Protein AF-A0A631TUR8-F1 (afdb_monomer)

Mean predicted aligned error: 8.25 Å

Radius of gyration: 24.06 Å; Cα contacts (8 Å, |Δi|>4): 291; chains: 1; bounding box: 61×32×76 Å

Foldseek 3Di:
DDDDDDPDDDDPPDDDPDDDDDPDDDDDPDDQDWDKDKDKAAPDKDKDAFHQFKKKKKKWDKWKWDDDDPGIDIPDWWKDKVNHTDDFPDKDFPDKDFPAKDKDWDDDPPPDIDIDMDTMMMTTMIGIDMDGGGDIIMMHIPHIIIIIMGHD

Structure (mmCIF, N/CA/C/O backbone):
data_AF-A0A631TUR8-F1
#
_entry.id   AF-A0A631TUR8-F1
#
loop_
_atom_site.group_PDB
_atom_site.id
_atom_site.type_symbol
_atom_site.label_atom_id
_atom_site.label_alt_id
_atom_site.label_comp_id
_atom_site.label_asym_id
_atom_site.label_entity_id
_atom_site.label_seq_id
_atom_site.pdbx_PDB_ins_code
_atom_site.Cartn_x
_atom_site.Cartn_y
_atom_site.Cartn_z
_atom_site.occupancy
_atom_site.B_iso_or_equiv
_atom_site.auth_seq_id
_atom_site.auth_comp_id
_atom_site.auth_asym_id
_atom_site.auth_atom_id
_atom_site.pdbx_PDB_model_num
ATOM 1 N N . GLY A 1 1 ? -35.430 7.701 26.399 1.00 64.50 1 GLY A N 1
ATOM 2 C CA . GLY A 1 1 ? -34.047 8.118 26.107 1.00 64.50 1 GLY A CA 1
ATOM 3 C C . GLY A 1 1 ? -33.670 9.211 27.075 1.00 64.50 1 GLY A C 1
ATOM 4 O O . GLY A 1 1 ? -34.492 10.089 27.299 1.00 64.50 1 GLY A O 1
ATOM 5 N N . GLY A 1 2 ? -32.499 9.114 27.698 1.00 80.25 2 GLY A N 1
ATOM 6 C CA . GLY A 1 2 ? -31.933 10.193 28.506 1.00 80.25 2 GLY A CA 1
ATOM 7 C C . GLY A 1 2 ? -30.977 11.019 27.654 1.00 80.25 2 GLY A C 1
ATOM 8 O O . GLY A 1 2 ? -30.323 10.463 26.774 1.00 80.25 2 GLY A O 1
ATOM 9 N N . ASN A 1 3 ? -30.912 12.324 27.901 1.00 89.19 3 ASN A N 1
ATOM 10 C CA . ASN A 1 3 ? -29.894 13.184 27.315 1.00 89.19 3 ASN A CA 1
ATOM 11 C C . ASN A 1 3 ? -28.875 13.554 28.398 1.00 89.19 3 ASN A C 1
ATOM 13 O O . ASN A 1 3 ? -29.266 13.937 29.501 1.00 89.19 3 ASN A O 1
ATOM 17 N N . ILE A 1 4 ? -27.587 13.440 28.083 1.00 88.69 4 ILE A N 1
ATOM 18 C CA . ILE A 1 4 ? -26.492 13.868 28.955 1.00 88.69 4 ILE A CA 1
ATOM 19 C C . ILE A 1 4 ? -25.779 15.010 28.238 1.00 88.69 4 ILE A C 1
ATOM 21 O O . ILE A 1 4 ? -25.137 14.796 27.215 1.00 88.69 4 ILE A O 1
ATOM 25 N N . ASN A 1 5 ? -25.874 16.217 28.792 1.00 90.38 5 ASN A N 1
ATOM 26 C CA . ASN A 1 5 ? -25.153 17.379 28.282 1.00 90.38 5 ASN A CA 1
ATOM 27 C C . ASN A 1 5 ? -23.829 17.530 29.039 1.00 90.38 5 ASN A C 1
ATOM 29 O O . ASN A 1 5 ? -23.818 17.957 30.193 1.00 90.38 5 ASN A O 1
ATOM 33 N N . ALA A 1 6 ? -22.716 17.192 28.387 1.00 88.94 6 ALA A N 1
ATOM 34 C CA . ALA A 1 6 ? -21.369 17.463 28.880 1.00 88.94 6 ALA A CA 1
ATOM 35 C C . ALA A 1 6 ? -20.779 18.645 28.100 1.00 88.94 6 ALA A C 1
ATOM 37 O O . ALA A 1 6 ? -20.416 18.507 26.937 1.00 88.94 6 ALA A O 1
ATOM 38 N N . ASN A 1 7 ? -20.695 19.816 28.733 1.00 91.62 7 ASN A N 1
ATOM 39 C CA . ASN A 1 7 ? -20.219 21.036 28.067 1.00 91.62 7 ASN A CA 1
ATOM 40 C C . ASN A 1 7 ? -18.680 21.143 28.024 1.00 91.62 7 ASN A C 1
ATOM 42 O O . ASN A 1 7 ? -18.144 21.961 27.282 1.00 91.62 7 ASN A O 1
ATOM 46 N N . SER A 1 8 ? -17.970 20.343 28.826 1.00 93.31 8 SER A N 1
ATOM 47 C CA . SER A 1 8 ? -16.507 20.213 28.832 1.00 93.31 8 SER A CA 1
ATOM 48 C C . SER A 1 8 ? -16.069 18.995 29.663 1.00 93.31 8 SER A C 1
ATOM 50 O O . SER A 1 8 ? -16.842 18.489 30.479 1.00 93.31 8 SER A O 1
ATOM 52 N N . GLY A 1 9 ? -14.830 18.523 29.468 1.00 92.06 9 GLY A N 1
ATOM 53 C CA . GLY A 1 9 ? -14.201 17.478 30.289 1.00 92.06 9 GLY A CA 1
ATOM 54 C C . GLY A 1 9 ? -13.600 16.319 29.490 1.00 92.06 9 GLY A C 1
ATOM 55 O O . GLY A 1 9 ? -13.528 16.360 28.264 1.00 92.06 9 GLY A O 1
ATOM 56 N N . THR A 1 10 ? -13.179 15.277 30.211 1.00 92.81 10 THR A N 1
ATOM 57 C CA . THR A 1 10 ? -12.642 14.029 29.650 1.00 92.81 10 THR A CA 1
ATOM 58 C C . THR A 1 10 ? -13.505 12.865 30.112 1.00 92.81 10 THR A C 1
ATOM 60 O O . THR A 1 10 ? -13.766 12.723 31.307 1.00 92.81 10 THR A O 1
ATOM 63 N N . LEU A 1 11 ? -13.912 12.007 29.179 1.00 90.56 11 LEU A N 1
ATOM 64 C CA . LEU A 1 11 ? -14.543 10.731 29.494 1.00 90.56 11 LEU A CA 1
ATOM 65 C C . LEU A 1 11 ? -13.502 9.618 29.359 1.00 90.56 11 LEU A C 1
ATOM 67 O O . LEU A 1 11 ? -12.824 9.522 28.340 1.00 90.56 11 LEU A O 1
ATOM 71 N N . ASN A 1 12 ? -13.385 8.774 30.382 1.00 94.19 12 ASN A N 1
ATOM 72 C CA . ASN A 1 12 ? -12.476 7.629 30.397 1.00 94.19 12 ASN A CA 1
ATOM 73 C C . ASN A 1 12 ? -13.277 6.331 30.513 1.00 94.19 12 ASN A C 1
ATOM 75 O O . ASN A 1 12 ? -14.311 6.308 31.178 1.00 94.19 12 ASN A O 1
ATOM 79 N N . ASN A 1 13 ? -12.774 5.252 29.903 1.00 94.06 13 ASN A N 1
ATOM 80 C CA . ASN A 1 13 ? -13.386 3.918 29.949 1.00 94.06 13 ASN A CA 1
ATOM 81 C C . ASN A 1 13 ? -14.859 3.896 29.481 1.00 94.06 13 ASN A C 1
ATOM 83 O O . ASN A 1 13 ? -15.731 3.311 30.123 1.00 94.06 13 ASN A O 1
ATOM 87 N N . VAL A 1 14 ? -15.145 4.580 28.371 1.00 92.19 14 VAL A N 1
ATOM 88 C CA . VAL A 1 14 ? -16.495 4.640 27.797 1.00 92.19 14 VAL A 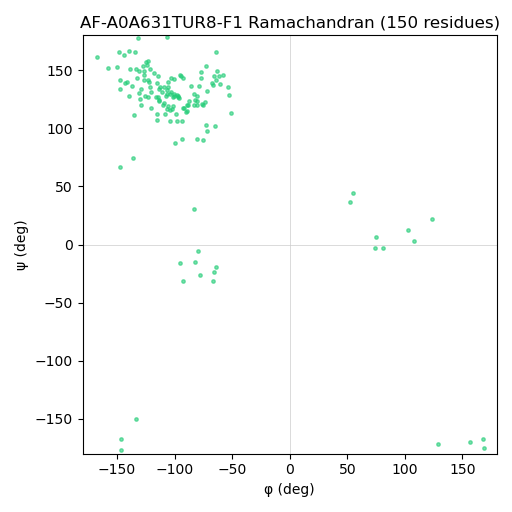CA 1
ATOM 89 C C . VAL A 1 14 ? -16.751 3.401 26.949 1.00 92.19 14 VAL A C 1
ATOM 91 O O . VAL A 1 14 ? -16.029 3.144 25.989 1.00 92.19 14 VAL A O 1
ATOM 94 N N . HIS A 1 15 ? -17.819 2.673 27.268 1.00 92.06 15 HIS A N 1
ATOM 95 C CA . HIS A 1 15 ? -18.334 1.595 26.432 1.00 92.06 15 HIS A CA 1
ATOM 96 C C . HIS A 1 15 ? -19.616 2.056 25.738 1.00 92.06 15 HIS A C 1
ATOM 98 O O . HIS A 1 15 ? -20.604 2.388 26.393 1.00 92.06 15 HIS A O 1
ATOM 104 N N . ILE A 1 16 ? -19.599 2.073 24.407 1.00 92.38 16 ILE A N 1
ATOM 105 C CA . ILE A 1 16 ? -20.772 2.382 23.592 1.00 92.38 16 ILE A CA 1
ATOM 106 C C . ILE A 1 16 ? -21.380 1.056 23.133 1.00 92.38 16 ILE A C 1
ATOM 108 O O . ILE A 1 16 ? -20.778 0.332 22.349 1.00 92.38 16 ILE A O 1
ATOM 112 N N . LEU A 1 17 ? -22.573 0.739 23.636 1.00 91.19 17 LEU A N 1
ATOM 113 C CA . LEU A 1 17 ? -23.255 -0.541 23.386 1.00 91.19 17 LEU A CA 1
ATOM 114 C C . LEU A 1 17 ? -23.962 -0.620 22.022 1.00 91.19 17 LEU A C 1
ATOM 116 O O . LEU A 1 17 ? -24.509 -1.661 21.670 1.00 91.19 17 LEU A O 1
ATOM 120 N N . GLY A 1 18 ? -23.988 0.479 21.270 1.00 88.69 18 GLY A N 1
ATOM 121 C CA . GLY A 1 18 ? -24.647 0.572 19.973 1.00 88.69 18 GLY A CA 1
ATOM 122 C C . GLY A 1 18 ? -23.912 1.517 19.031 1.00 88.69 18 GLY A C 1
ATOM 123 O O . GLY A 1 18 ? -22.783 1.929 19.292 1.00 88.69 18 GLY A O 1
ATOM 124 N N . SER A 1 19 ? -24.561 1.869 17.925 1.00 88.44 19 SER A N 1
ATOM 125 C CA . SER A 1 19 ? -24.014 2.829 16.968 1.00 88.44 19 SER A CA 1
ATOM 126 C C . SER A 1 19 ? -23.786 4.196 17.623 1.00 88.44 19 SER A C 1
ATOM 128 O O . SER A 1 19 ? -24.630 4.685 18.372 1.00 88.44 19 SER A O 1
ATOM 130 N N . CYS A 1 20 ? -22.653 4.823 17.311 1.00 90.56 20 CYS A N 1
ATOM 131 C CA . CYS A 1 20 ? -22.321 6.187 17.711 1.00 90.56 20 CYS A CA 1
ATOM 132 C C . CYS A 1 20 ? -22.060 7.027 16.462 1.00 90.56 20 CYS A C 1
ATOM 134 O O . CYS A 1 20 ? -21.360 6.586 15.552 1.00 90.56 20 CYS A O 1
ATOM 136 N N . GLN A 1 21 ? -22.622 8.232 16.442 1.00 89.00 21 GLN A N 1
ATOM 137 C CA . GLN A 1 21 ? -22.331 9.269 15.462 1.00 89.00 21 GLN A CA 1
ATOM 138 C C . GLN A 1 21 ? -21.647 10.427 16.188 1.00 89.00 21 GLN A C 1
ATOM 140 O O . GLN A 1 21 ? -22.083 10.835 17.264 1.00 89.00 21 GLN A O 1
ATOM 145 N N . VAL A 1 22 ? -20.562 10.930 15.604 1.00 90.50 22 VAL A N 1
ATOM 146 C CA . VAL A 1 22 ? -19.826 12.092 16.104 1.00 90.50 22 VAL A CA 1
ATOM 147 C C . VAL A 1 22 ? -19.959 13.192 15.059 1.00 90.50 22 VAL A C 1
ATOM 149 O O . VAL A 1 22 ? -19.329 13.119 14.009 1.00 90.50 22 VAL A O 1
ATOM 152 N N . ASP A 1 23 ? -20.757 14.218 15.350 1.00 89.38 23 ASP A N 1
ATOM 153 C CA . ASP A 1 23 ? -20.990 15.366 14.454 1.00 89.38 23 ASP A CA 1
ATOM 154 C C . ASP A 1 23 ? -19.889 16.442 14.570 1.00 89.38 23 ASP A C 1
ATOM 156 O O . ASP A 1 23 ? -20.124 17.640 14.417 1.00 89.38 23 ASP A O 1
ATOM 160 N N . ALA A 1 24 ? -18.669 16.011 14.891 1.00 90.31 24 ALA A N 1
ATOM 161 C CA . ALA A 1 24 ? -17.498 16.847 15.134 1.00 90.31 24 ALA A CA 1
ATOM 162 C C . ALA A 1 24 ? -16.214 16.128 14.674 1.00 90.31 24 ALA A C 1
ATOM 164 O O . ALA A 1 24 ? -16.254 15.027 14.126 1.00 90.31 24 ALA A O 1
ATOM 165 N N . VAL A 1 25 ? -15.050 16.742 14.901 1.00 86.88 25 VAL A N 1
ATOM 166 C CA . VAL A 1 25 ? -13.754 16.130 14.574 1.00 86.88 25 VAL A CA 1
ATOM 167 C C . VAL A 1 25 ? -13.405 15.048 15.597 1.00 86.88 25 VAL A C 1
ATOM 169 O O . VAL A 1 25 ? -13.223 15.338 16.778 1.00 86.88 25 VAL A O 1
ATOM 172 N N . LEU A 1 26 ? -13.240 13.809 15.128 1.00 87.00 26 LEU A N 1
ATOM 173 C CA . LEU A 1 26 ? -12.634 12.725 15.897 1.00 87.00 26 LEU A CA 1
ATOM 174 C C . LEU A 1 26 ? -11.125 12.684 15.622 1.00 87.00 26 LEU A C 1
ATOM 176 O O . LEU A 1 26 ? -10.701 12.427 14.498 1.00 87.00 26 LEU A O 1
ATOM 180 N N . SER A 1 27 ? -10.315 12.897 16.658 1.00 82.69 27 SER A N 1
ATOM 181 C CA . SER A 1 27 ? -8.870 12.654 16.626 1.00 82.69 27 SER A CA 1
ATOM 182 C C . SER A 1 27 ? -8.530 11.547 17.615 1.00 82.69 27 SER A C 1
ATOM 184 O O . SER A 1 27 ? -8.916 11.620 18.781 1.00 82.69 27 SER A O 1
ATOM 186 N N . ALA A 1 28 ? -7.824 10.513 17.159 1.00 79.44 28 ALA A N 1
ATOM 187 C CA . ALA A 1 28 ? -7.381 9.424 18.019 1.00 79.44 28 ALA A CA 1
ATOM 188 C C . ALA A 1 28 ? -6.041 8.854 17.545 1.00 79.44 28 ALA A C 1
ATOM 190 O O . ALA A 1 28 ? -5.853 8.547 16.369 1.00 79.44 28 ALA A O 1
ATOM 191 N N . ASN A 1 29 ? -5.120 8.665 18.493 1.00 73.06 29 ASN A N 1
ATOM 192 C CA . ASN A 1 29 ? -3.796 8.094 18.225 1.00 73.06 29 ASN A CA 1
ATOM 193 C C . ASN A 1 29 ? -3.833 6.568 18.073 1.00 73.06 29 ASN A C 1
ATOM 195 O O . ASN A 1 29 ? -2.967 5.980 17.429 1.00 73.06 29 ASN A O 1
ATOM 199 N N . GLN A 1 30 ? -4.821 5.919 18.687 1.00 68.00 30 GLN A N 1
ATOM 200 C CA . GLN A 1 30 ? -4.992 4.474 18.671 1.00 68.00 30 GLN A CA 1
ATOM 201 C C . GLN A 1 30 ? -6.461 4.175 18.418 1.00 68.00 30 GLN A C 1
ATOM 203 O O . GLN A 1 30 ? -7.312 4.453 19.257 1.00 68.00 30 GLN A O 1
ATOM 208 N N . ILE A 1 31 ? -6.749 3.618 17.246 1.00 74.62 31 ILE A N 1
ATOM 209 C CA . ILE A 1 31 ? -8.066 3.076 16.941 1.00 74.62 31 ILE A CA 1
ATOM 210 C C . ILE A 1 31 ? -7.872 1.608 16.608 1.00 74.62 31 ILE A C 1
ATOM 212 O O . ILE A 1 31 ? -7.143 1.256 15.679 1.00 74.62 31 ILE A O 1
ATOM 216 N N . LEU A 1 32 ? -8.491 0.773 17.432 1.00 66.75 32 LEU A N 1
ATOM 217 C CA . LEU A 1 32 ? -8.491 -0.673 17.322 1.00 66.75 32 LEU A CA 1
ATOM 218 C C . LEU A 1 32 ? -9.822 -1.069 16.670 1.00 66.75 32 LEU A C 1
ATOM 220 O O . LEU A 1 32 ? -10.816 -1.265 17.361 1.00 66.75 32 LEU A O 1
ATOM 224 N N . GLY A 1 33 ? -9.867 -1.091 15.336 1.00 64.19 33 GLY A N 1
ATOM 225 C CA . GLY A 1 33 ? -11.094 -1.339 14.573 1.00 64.19 33 GLY A CA 1
ATOM 226 C C . GLY A 1 33 ? -10.953 -1.048 13.077 1.00 64.19 33 GLY A C 1
ATOM 227 O O . GLY A 1 33 ? -9.863 -0.724 12.602 1.00 64.19 33 GLY A O 1
ATOM 228 N N . ASP A 1 34 ? -12.063 -1.162 12.346 1.00 61.59 34 ASP A N 1
ATOM 229 C CA . ASP A 1 34 ? -12.134 -0.929 10.901 1.00 61.59 34 ASP A CA 1
ATOM 230 C C . ASP A 1 34 ? -12.097 0.563 10.568 1.00 61.59 34 ASP A C 1
ATOM 232 O O . ASP A 1 34 ? -13.124 1.233 10.478 1.00 61.59 34 ASP A O 1
ATOM 236 N N . ILE A 1 35 ? -10.890 1.095 10.384 1.00 73.50 35 ILE A N 1
ATOM 237 C CA . ILE A 1 35 ? -10.686 2.422 9.809 1.00 73.50 35 ILE A CA 1
ATOM 238 C C . ILE A 1 35 ? -9.685 2.313 8.677 1.00 73.50 35 ILE A C 1
ATOM 240 O O . ILE A 1 35 ? -8.533 1.919 8.865 1.00 73.50 35 ILE A O 1
ATOM 244 N N . ALA A 1 36 ? -10.158 2.707 7.501 1.00 76.75 36 ALA A N 1
ATOM 245 C CA . ALA A 1 36 ? -9.345 2.993 6.341 1.00 76.75 36 ALA A CA 1
ATOM 246 C C . ALA A 1 36 ? -8.217 3.970 6.709 1.00 76.75 36 ALA A C 1
ATOM 248 O O . ALA A 1 36 ? -8.485 5.129 7.023 1.00 76.75 36 ALA A O 1
ATOM 249 N N . LYS A 1 37 ? -6.959 3.522 6.665 1.00 84.12 37 LYS A N 1
ATOM 250 C CA . LYS A 1 37 ? -5.794 4.412 6.794 1.00 84.12 37 LYS A CA 1
ATOM 251 C C . LYS A 1 37 ? -5.144 4.594 5.433 1.00 84.12 37 LYS A C 1
ATOM 253 O O . LYS A 1 37 ? -4.945 3.613 4.720 1.00 84.12 37 LYS A O 1
ATOM 258 N N . THR A 1 38 ? -4.791 5.830 5.098 1.00 90.38 38 THR A N 1
ATOM 259 C CA . THR A 1 38 ? -4.123 6.159 3.835 1.00 90.38 38 THR A CA 1
ATOM 260 C C . THR A 1 38 ? -2.701 6.623 4.098 1.00 90.38 38 THR A C 1
ATOM 262 O O . THR A 1 38 ? -2.458 7.444 4.982 1.00 90.38 38 THR A O 1
ATOM 265 N N . TYR A 1 39 ? -1.769 6.120 3.299 1.00 92.25 39 TYR A N 1
ATOM 266 C CA . TYR A 1 39 ? -0.356 6.461 3.342 1.00 92.25 39 TYR A CA 1
ATOM 267 C C . TYR A 1 39 ? 0.115 6.888 1.954 1.00 92.25 39 TYR A C 1
ATOM 269 O O . TYR A 1 39 ? -0.337 6.348 0.946 1.00 92.25 39 TYR A O 1
ATOM 277 N N . VAL A 1 40 ? 1.046 7.839 1.899 1.00 93.56 40 VAL A N 1
ATOM 278 C CA . VAL A 1 40 ? 1.694 8.265 0.653 1.00 93.56 40 VAL A CA 1
ATOM 279 C C . VAL A 1 40 ? 3.166 7.884 0.721 1.00 93.56 40 VAL A C 1
ATOM 281 O O . VAL A 1 40 ? 3.869 8.259 1.662 1.00 93.56 40 VAL A O 1
ATOM 284 N N . LEU A 1 41 ? 3.613 7.129 -0.279 1.00 93.88 41 LEU A N 1
ATOM 285 C CA . LEU A 1 41 ? 4.996 6.710 -0.461 1.00 93.88 41 LEU A CA 1
ATOM 286 C C . LEU A 1 41 ? 5.551 7.382 -1.718 1.00 93.88 41 LEU A C 1
ATOM 288 O O . LEU A 1 41 ? 4.991 7.235 -2.797 1.00 93.88 41 LEU A O 1
ATOM 292 N N . ALA A 1 42 ? 6.642 8.122 -1.582 1.00 89.31 42 ALA A N 1
ATOM 293 C CA . ALA A 1 42 ? 7.314 8.857 -2.646 1.00 89.31 42 ALA A CA 1
ATOM 294 C C . ALA A 1 42 ? 8.827 8.891 -2.367 1.00 89.31 42 ALA A C 1
ATOM 296 O O . ALA A 1 42 ? 9.389 9.928 -2.021 1.00 89.31 42 ALA A O 1
ATOM 297 N N . GLY A 1 43 ? 9.480 7.726 -2.429 1.00 84.50 43 GLY A N 1
ATOM 298 C CA . GLY A 1 43 ? 10.893 7.579 -2.046 1.00 84.50 43 GLY A CA 1
ATOM 299 C C . GLY A 1 43 ? 11.154 7.600 -0.531 1.00 84.50 43 GLY A C 1
ATOM 300 O O . GLY A 1 43 ? 12.305 7.590 -0.103 1.00 84.50 43 GLY A O 1
ATOM 301 N N . ASN A 1 44 ? 10.101 7.607 0.287 1.00 90.88 44 ASN A N 1
ATOM 302 C CA . ASN A 1 44 ? 10.144 7.449 1.740 1.00 90.88 44 ASN A CA 1
ATOM 303 C C . ASN A 1 44 ? 9.621 6.065 2.165 1.00 90.88 44 ASN A C 1
ATOM 305 O O . ASN A 1 44 ? 9.190 5.243 1.351 1.00 90.88 44 ASN A O 1
ATOM 309 N N . SER A 1 45 ? 9.651 5.821 3.473 1.00 94.81 45 SER A N 1
ATOM 310 C CA . SER A 1 45 ? 9.020 4.663 4.096 1.00 94.81 45 SER A CA 1
ATOM 311 C C . SER A 1 45 ? 8.058 5.101 5.193 1.00 94.81 45 SER A C 1
ATOM 313 O O . SER A 1 45 ? 8.172 6.204 5.733 1.00 94.81 45 SER A O 1
ATOM 315 N N . VAL A 1 46 ? 7.100 4.237 5.510 1.00 95.19 46 VAL A N 1
ATOM 316 C CA . VAL A 1 46 ? 6.134 4.447 6.586 1.00 95.19 46 VAL A CA 1
ATOM 317 C C . VAL A 1 46 ? 6.176 3.255 7.526 1.00 95.19 46 VAL A C 1
ATOM 319 O O . VAL A 1 46 ? 6.030 2.114 7.095 1.00 95.19 46 VAL A O 1
ATOM 322 N N . TYR A 1 47 ? 6.345 3.530 8.818 1.00 94.50 47 TYR A N 1
ATOM 323 C CA . TYR A 1 47 ? 6.217 2.525 9.864 1.00 94.50 47 TYR A CA 1
ATOM 324 C C . TYR A 1 47 ? 4.742 2.297 10.204 1.00 94.50 47 TYR A C 1
ATOM 326 O O . TYR A 1 47 ? 4.030 3.227 10.589 1.00 94.50 47 TYR A O 1
ATOM 334 N N . ILE A 1 48 ? 4.296 1.049 10.088 1.00 91.75 48 ILE A N 1
ATOM 335 C CA . ILE A 1 48 ? 2.976 0.596 10.512 1.00 91.75 48 ILE A CA 1
ATOM 336 C C . ILE A 1 48 ? 3.170 -0.238 11.788 1.00 91.75 48 ILE A C 1
ATOM 338 O O . ILE A 1 48 ? 3.833 -1.281 11.740 1.00 91.75 48 ILE A O 1
ATOM 342 N N . PRO A 1 49 ?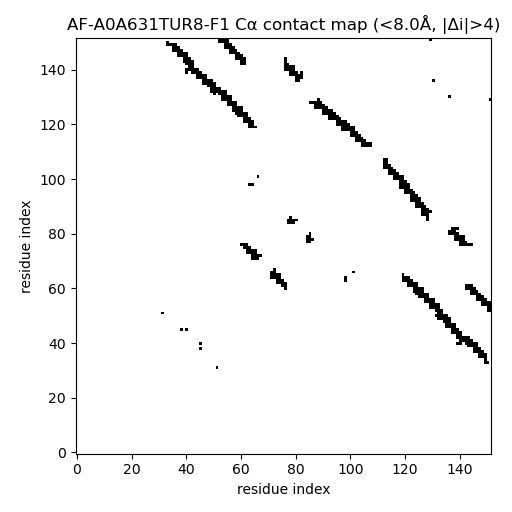 2.619 0.195 12.940 1.00 90.31 49 PRO A N 1
ATOM 343 C CA . PRO A 1 49 ? 2.703 -0.581 14.173 1.00 90.31 49 PRO A CA 1
ATOM 344 C C . PRO A 1 49 ? 1.947 -1.914 14.032 1.00 90.31 49 PRO A C 1
ATOM 346 O O . PRO A 1 49 ? 1.141 -2.062 13.109 1.00 90.31 49 PRO A O 1
ATOM 349 N N . PRO A 1 50 ? 2.146 -2.877 14.948 1.00 89.00 50 PRO A N 1
ATOM 350 C CA . PRO A 1 50 ? 1.408 -4.137 14.927 1.00 89.00 50 PRO A CA 1
ATOM 351 C C . PRO A 1 50 ? -0.107 -3.899 14.880 1.00 89.00 50 PRO A C 1
ATOM 353 O O . PRO A 1 50 ? -0.645 -3.128 15.677 1.00 89.00 50 PRO A O 1
ATOM 356 N N . GLN A 1 51 ? -0.794 -4.545 13.938 1.00 86.88 51 GLN A N 1
ATOM 357 C CA . GLN A 1 51 ? -2.255 -4.491 13.826 1.00 86.88 51 GLN A CA 1
ATOM 358 C C . GLN A 1 51 ? -2.872 -5.688 14.5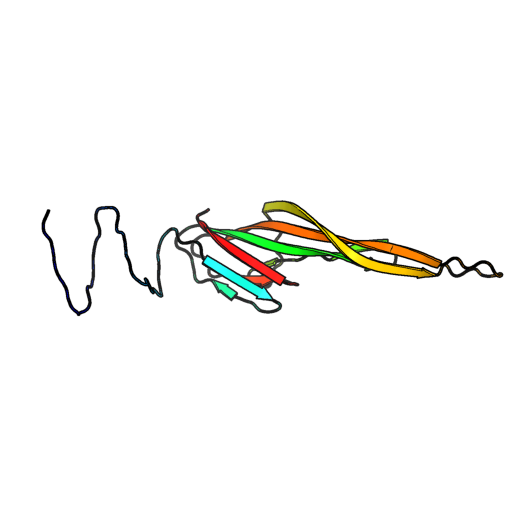63 1.00 86.88 51 GLN A C 1
ATOM 360 O O . GLN A 1 51 ? -2.300 -6.775 14.563 1.00 86.88 51 GLN A O 1
ATOM 365 N N . LEU A 1 52 ? -4.040 -5.517 15.190 1.00 84.81 52 LEU A N 1
ATOM 366 C CA . LEU A 1 52 ? -4.711 -6.603 15.930 1.00 84.81 52 LEU A CA 1
ATOM 367 C C . LEU A 1 52 ? -5.180 -7.760 15.039 1.00 84.81 52 LEU A C 1
ATOM 369 O O . LEU A 1 52 ? -5.389 -8.871 15.516 1.00 84.81 52 LEU A O 1
ATOM 373 N N . MET A 1 53 ? -5.386 -7.482 13.758 1.00 87.44 53 MET A N 1
ATOM 374 C CA . MET A 1 53 ? -5.866 -8.419 12.754 1.00 87.44 53 MET A CA 1
ATOM 375 C C . MET A 1 53 ? -5.112 -8.193 11.448 1.00 87.44 53 MET A C 1
ATOM 377 O O . MET A 1 53 ? -4.408 -7.191 11.299 1.00 87.44 53 MET A O 1
ATOM 381 N N . ALA A 1 54 ? -5.231 -9.145 10.525 1.00 90.69 54 ALA A N 1
ATOM 382 C CA . ALA A 1 54 ? -4.628 -9.009 9.212 1.00 90.69 54 ALA A CA 1
ATOM 383 C C . ALA A 1 54 ? -5.292 -7.861 8.440 1.00 90.69 54 ALA A C 1
ATOM 385 O O . ALA A 1 54 ? -6.496 -7.626 8.571 1.00 90.69 54 ALA A O 1
ATOM 386 N N . MET A 1 55 ? -4.496 -7.156 7.641 1.00 91.12 55 MET A N 1
ATOM 387 C CA . MET A 1 55 ? -4.950 -6.010 6.859 1.00 91.12 55 MET A CA 1
ATOM 388 C C . MET A 1 55 ? -4.655 -6.223 5.378 1.00 91.12 55 MET A C 1
ATOM 390 O O . MET A 1 55 ? -3.582 -6.707 5.016 1.00 91.12 55 MET A O 1
ATOM 394 N N . ASN A 1 56 ? -5.580 -5.797 4.526 1.00 92.38 56 ASN A N 1
ATOM 395 C CA . ASN A 1 56 ? -5.334 -5.611 3.106 1.00 92.38 56 ASN A CA 1
ATOM 396 C C . ASN A 1 56 ? -4.691 -4.241 2.892 1.00 92.38 56 ASN A C 1
ATOM 398 O O . ASN A 1 56 ? -5.193 -3.224 3.373 1.00 92.38 56 ASN A O 1
ATOM 402 N N . LEU A 1 57 ? -3.587 -4.213 2.151 1.00 93.81 57 LEU A N 1
ATOM 403 C CA . LEU A 1 57 ? -2.953 -2.995 1.665 1.00 93.81 57 LEU A CA 1
ATOM 404 C C . LEU A 1 57 ? -3.182 -2.915 0.162 1.00 93.81 57 LEU A C 1
ATOM 406 O O . LEU A 1 57 ? -2.638 -3.709 -0.601 1.00 93.81 57 LEU A O 1
ATOM 410 N N . ILE A 1 58 ? -3.971 -1.940 -0.261 1.00 95.25 58 ILE A N 1
ATOM 411 C CA . ILE A 1 58 ? -4.227 -1.625 -1.659 1.00 95.25 58 ILE A CA 1
ATOM 412 C C . ILE A 1 58 ? -3.297 -0.476 -2.037 1.00 95.25 58 ILE A C 1
ATOM 414 O O . ILE A 1 58 ? -3.506 0.665 -1.630 1.00 95.25 58 ILE A O 1
ATOM 418 N N . ALA A 1 59 ? -2.256 -0.775 -2.805 1.00 96.19 59 ALA A N 1
ATOM 419 C CA . ALA A 1 59 ? -1.354 0.220 -3.360 1.00 96.19 59 ALA A CA 1
ATOM 420 C C . ALA A 1 59 ? -1.836 0.635 -4.753 1.00 96.19 59 ALA A C 1
ATOM 422 O O . ALA A 1 59 ? -1.879 -0.176 -5.680 1.00 96.19 59 ALA A O 1
ATOM 423 N N . LEU A 1 60 ? -2.172 1.912 -4.894 1.00 96.44 60 LEU A N 1
ATOM 424 C CA . LEU A 1 60 ? -2.372 2.573 -6.173 1.00 96.44 60 LEU A CA 1
ATOM 425 C C . LEU A 1 60 ? -1.030 3.132 -6.631 1.00 96.44 60 LEU A C 1
ATOM 427 O O . LEU A 1 60 ? -0.462 4.011 -5.978 1.00 96.44 60 LEU A O 1
ATOM 431 N N . VAL A 1 61 ? -0.516 2.598 -7.734 1.00 95.75 61 VAL A N 1
ATOM 432 C CA . VAL A 1 61 ? 0.828 2.904 -8.230 1.00 95.75 61 VAL A CA 1
ATOM 433 C C . VAL A 1 61 ? 0.817 3.192 -9.719 1.00 95.75 61 VAL A C 1
ATOM 435 O O . VAL A 1 61 ? -0.005 2.663 -10.463 1.00 95.75 61 VAL A O 1
ATOM 438 N N . THR A 1 62 ? 1.758 4.012 -10.168 1.00 93.44 62 THR A N 1
ATOM 439 C CA . THR A 1 62 ? 1.983 4.264 -11.593 1.00 93.44 62 THR A CA 1
ATOM 440 C C . THR A 1 62 ? 3.204 3.501 -12.070 1.00 93.44 62 THR A C 1
ATOM 442 O O . THR A 1 62 ? 4.271 3.608 -11.466 1.00 93.44 62 THR A O 1
ATOM 445 N N . GLU A 1 63 ? 3.062 2.797 -13.181 1.00 95.00 63 GLU A N 1
ATOM 446 C CA . GLU A 1 63 ? 4.151 2.094 -13.857 1.00 95.00 63 GLU A CA 1
ATOM 447 C C . GLU A 1 63 ? 4.275 2.622 -15.276 1.00 95.00 63 GLU A C 1
ATOM 449 O O . GLU A 1 63 ? 3.288 3.078 -15.861 1.00 95.00 63 GLU A O 1
ATOM 454 N N . LYS A 1 64 ? 5.480 2.578 -15.835 1.00 94.88 64 LYS A N 1
ATOM 455 C CA . LYS A 1 64 ? 5.727 3.077 -17.187 1.00 94.88 64 LYS A CA 1
ATOM 456 C C . LYS A 1 64 ? 6.642 2.157 -17.957 1.00 94.88 64 LYS A C 1
ATOM 458 O O . LYS A 1 64 ? 7.506 1.503 -17.390 1.00 94.88 64 LYS A O 1
ATOM 463 N N . GLU A 1 65 ? 6.472 2.137 -19.259 1.00 94.88 65 GLU A N 1
ATOM 464 C CA . GLU A 1 65 ? 7.440 1.564 -20.164 1.00 94.88 65 GLU A CA 1
ATOM 465 C C . GLU A 1 65 ? 8.719 2.405 -20.151 1.00 94.88 65 GLU A C 1
ATOM 467 O O . GLU A 1 65 ? 8.700 3.637 -20.124 1.00 94.88 65 GLU A O 1
ATOM 472 N N . SER A 1 66 ? 9.850 1.713 -20.159 1.00 91.50 66 SER A N 1
ATOM 473 C CA . SER A 1 66 ? 11.178 2.292 -20.232 1.00 91.50 66 SER A CA 1
ATOM 474 C C . SER A 1 66 ? 11.969 1.576 -21.327 1.00 91.50 66 SER A C 1
ATOM 476 O O . SER A 1 66 ? 11.995 0.339 -21.352 1.00 91.50 66 SER A O 1
ATOM 478 N N . PRO A 1 67 ? 12.617 2.317 -22.239 1.00 88.56 67 PRO A N 1
ATOM 479 C CA . PRO A 1 67 ? 13.513 1.739 -23.227 1.00 88.56 67 PRO A CA 1
ATOM 480 C C . PRO A 1 67 ? 14.811 1.271 -22.555 1.00 88.56 67 PRO A C 1
ATOM 482 O O . PRO A 1 67 ? 15.421 2.005 -21.778 1.00 88.56 67 PRO A O 1
ATOM 485 N N . GLY A 1 68 ? 15.240 0.050 -22.865 1.00 81.69 68 GLY A N 1
ATOM 486 C CA . GLY A 1 68 ? 16.492 -0.544 -22.402 1.00 81.69 68 GLY A CA 1
ATOM 487 C C . GLY A 1 68 ? 17.292 -1.175 -23.543 1.00 81.69 68 GLY A C 1
ATOM 488 O O . GLY A 1 68 ? 16.855 -1.210 -24.697 1.00 81.69 68 GLY A O 1
ATOM 489 N N . ASN A 1 69 ? 18.477 -1.704 -23.223 1.00 73.19 69 ASN A N 1
ATOM 490 C CA . ASN A 1 69 ? 19.283 -2.460 -24.184 1.00 73.19 69 ASN A CA 1
ATOM 491 C C . ASN A 1 69 ? 18.540 -3.743 -24.584 1.00 73.19 69 ASN A C 1
ATOM 493 O O . ASN A 1 69 ? 18.529 -4.716 -23.836 1.00 73.19 69 ASN A O 1
ATOM 497 N N . GLY A 1 70 ? 17.926 -3.734 -25.769 1.00 73.38 70 GLY A N 1
ATOM 498 C CA . GLY A 1 70 ? 17.233 -4.892 -26.338 1.00 73.38 70 GLY A CA 1
ATOM 499 C C . GLY A 1 70 ? 15.704 -4.806 -26.366 1.00 73.38 70 GLY A C 1
ATOM 500 O O . GLY A 1 70 ? 15.080 -5.761 -26.819 1.00 73.38 70 GLY A O 1
ATOM 501 N N . GLY A 1 71 ? 15.085 -3.695 -25.944 1.00 83.75 71 GLY A N 1
ATOM 502 C CA . GLY A 1 71 ? 13.637 -3.511 -26.097 1.00 83.75 71 GLY A CA 1
ATOM 503 C C . GLY A 1 71 ? 13.001 -2.523 -25.123 1.00 83.75 71 GLY A C 1
ATOM 504 O O . GLY A 1 71 ? 13.683 -1.797 -24.404 1.00 83.75 71 GLY A O 1
ATOM 505 N N . ILE A 1 72 ? 11.668 -2.502 -25.118 1.00 89.19 72 ILE A N 1
ATOM 506 C CA . ILE A 1 72 ? 10.855 -1.740 -24.166 1.00 89.19 72 ILE A CA 1
ATOM 507 C C . ILE A 1 72 ? 10.414 -2.688 -23.047 1.00 89.19 72 ILE A C 1
ATOM 509 O O . ILE A 1 72 ? 9.875 -3.760 -23.317 1.00 89.19 72 ILE A O 1
ATOM 513 N N . THR A 1 73 ? 10.643 -2.290 -21.797 1.00 92.31 73 THR A N 1
ATOM 514 C CA . THR A 1 73 ? 10.280 -3.062 -20.597 1.00 92.31 73 THR A CA 1
ATOM 515 C C . THR A 1 73 ? 9.468 -2.212 -19.632 1.00 92.31 73 THR A C 1
ATOM 517 O O . THR A 1 73 ? 9.633 -0.996 -19.603 1.00 92.31 73 THR A O 1
ATOM 520 N N . TRP A 1 74 ? 8.632 -2.832 -18.802 1.00 92.38 74 TRP A N 1
ATOM 521 C CA . TRP A 1 74 ? 7.914 -2.121 -17.743 1.00 92.38 74 TRP A CA 1
ATOM 522 C C . TRP A 1 74 ? 8.836 -1.810 -16.556 1.00 92.38 74 TRP A C 1
ATOM 524 O O . TRP A 1 74 ? 9.391 -2.714 -15.936 1.00 92.38 74 TRP A O 1
ATOM 534 N N . ASP A 1 75 ? 8.971 -0.527 -16.234 1.00 92.56 75 ASP A N 1
ATOM 535 C CA . ASP A 1 75 ? 9.518 -0.007 -14.981 1.00 92.56 75 ASP A CA 1
ATOM 536 C C . ASP A 1 75 ? 8.406 -0.068 -13.923 1.00 92.56 75 ASP A C 1
ATOM 538 O O . ASP A 1 75 ? 7.559 0.828 -13.813 1.00 92.56 75 ASP A O 1
ATOM 542 N N . ASN A 1 76 ? 8.357 -1.200 -13.217 1.00 92.88 76 ASN A N 1
ATOM 543 C CA . ASN A 1 76 ? 7.322 -1.495 -12.234 1.00 92.88 76 ASN A CA 1
ATOM 544 C C . ASN A 1 76 ? 7.490 -0.659 -10.958 1.00 92.88 76 ASN A C 1
ATOM 546 O O . ASN A 1 76 ? 8.589 -0.270 -10.562 1.00 92.88 76 ASN A O 1
ATOM 550 N N . ALA A 1 77 ? 6.373 -0.428 -10.272 1.00 93.38 77 ALA A N 1
ATOM 551 C CA . ALA A 1 77 ? 6.360 0.166 -8.944 1.00 93.38 77 ALA A CA 1
ATOM 552 C C . ALA A 1 77 ? 6.355 -0.951 -7.898 1.00 93.38 77 ALA A C 1
ATOM 554 O O . ALA A 1 77 ? 5.306 -1.480 -7.514 1.00 93.38 77 ALA A O 1
ATOM 555 N N . ASP A 1 78 ? 7.553 -1.347 -7.492 1.00 94.06 78 ASP A N 1
ATOM 556 C CA . ASP A 1 78 ? 7.787 -2.409 -6.522 1.00 94.06 78 ASP A CA 1
ATOM 557 C C . ASP A 1 78 ? 7.568 -1.929 -5.087 1.00 94.06 78 ASP A C 1
ATOM 559 O O . ASP A 1 78 ? 8.032 -0.848 -4.710 1.00 94.06 78 ASP A O 1
ATOM 563 N N . MET A 1 79 ? 6.887 -2.757 -4.295 1.00 96.19 79 MET A N 1
ATOM 564 C CA . MET A 1 79 ? 6.627 -2.535 -2.873 1.00 96.19 79 MET A CA 1
ATOM 565 C C . MET A 1 79 ? 7.556 -3.403 -2.029 1.00 96.19 79 MET A C 1
ATOM 567 O O . MET A 1 79 ? 7.821 -4.556 -2.372 1.00 96.19 79 MET A O 1
ATOM 571 N N . PHE A 1 80 ? 8.008 -2.863 -0.901 1.00 96.69 80 PHE A N 1
ATOM 572 C CA . PHE A 1 80 ? 8.916 -3.545 0.015 1.00 96.69 80 PHE A CA 1
ATOM 573 C C . PHE A 1 80 ? 8.378 -3.483 1.436 1.00 96.69 80 PHE A C 1
ATOM 575 O O . PHE A 1 80 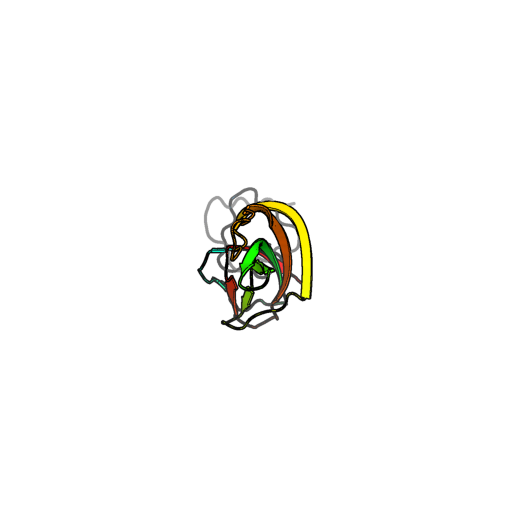? 7.984 -2.416 1.908 1.00 96.69 80 PHE A O 1
ATOM 582 N N . PHE A 1 81 ? 8.401 -4.620 2.127 1.00 96.62 81 PHE A N 1
ATOM 583 C CA . PHE A 1 81 ? 8.075 -4.728 3.547 1.00 96.62 81 PHE A CA 1
ATOM 584 C C . PHE A 1 81 ? 9.362 -5.024 4.302 1.00 96.62 81 PHE A C 1
ATOM 586 O O . PHE A 1 81 ? 10.038 -6.011 4.024 1.00 96.62 81 PHE A O 1
ATOM 593 N N . ASN A 1 82 ? 9.730 -4.141 5.228 1.00 96.62 82 ASN A N 1
ATOM 594 C CA . ASN A 1 82 ? 10.986 -4.209 5.977 1.00 96.62 82 ASN A CA 1
ATOM 595 C C . ASN A 1 82 ? 12.219 -4.347 5.057 1.00 96.62 82 ASN A C 1
ATOM 597 O O . ASN A 1 82 ? 13.162 -5.069 5.365 1.00 96.62 82 ASN A O 1
ATOM 601 N N . GLY A 1 83 ? 12.188 -3.680 3.897 1.00 95.94 83 GLY A N 1
ATOM 602 C CA . GLY A 1 83 ? 13.249 -3.739 2.883 1.00 95.94 83 GLY A CA 1
ATOM 603 C C . GLY A 1 83 ? 13.208 -4.967 1.964 1.00 95.94 83 GLY A C 1
ATOM 604 O O . GLY A 1 83 ? 13.998 -5.042 1.028 1.00 95.94 83 GLY A O 1
ATOM 605 N N . VAL A 1 84 ? 12.281 -5.905 2.176 1.00 96.81 84 VAL A N 1
ATOM 606 C CA . VAL A 1 84 ? 12.130 -7.116 1.357 1.00 96.81 84 VAL A CA 1
ATOM 607 C C . VAL A 1 84 ? 11.050 -6.909 0.304 1.00 96.81 84 VAL A C 1
ATOM 609 O O . VAL A 1 84 ? 9.919 -6.555 0.645 1.00 96.81 84 VAL A O 1
ATOM 612 N N . TYR A 1 85 ? 11.381 -7.171 -0.962 1.00 96.75 85 TYR A N 1
ATOM 613 C CA . TYR A 1 85 ? 10.437 -7.103 -2.079 1.00 96.75 85 TYR A CA 1
ATOM 614 C C . TYR A 1 85 ? 9.192 -7.953 -1.820 1.00 96.75 85 TYR A C 1
ATOM 616 O O . TYR A 1 85 ? 9.296 -9.101 -1.388 1.00 96.75 85 TYR A O 1
ATOM 624 N N . GLN A 1 86 ? 8.022 -7.392 -2.116 1.00 96.44 86 GLN A N 1
ATOM 625 C CA . GLN A 1 86 ? 6.745 -8.076 -1.998 1.00 96.44 86 GLN A CA 1
ATOM 626 C C . GLN A 1 86 ? 6.101 -8.255 -3.363 1.00 96.44 86 GLN A C 1
ATOM 628 O O . GLN A 1 86 ? 5.860 -7.294 -4.099 1.00 96.44 86 GLN A O 1
ATOM 633 N N . THR A 1 87 ? 5.744 -9.502 -3.659 1.00 95.88 87 THR A N 1
ATOM 634 C CA . THR A 1 87 ? 4.863 -9.805 -4.786 1.00 95.88 87 THR A CA 1
ATOM 635 C C . THR A 1 87 ? 3.421 -9.541 -4.349 1.00 95.88 87 THR A C 1
ATOM 637 O O . THR A 1 87 ? 3.019 -10.039 -3.295 1.00 95.88 87 THR A O 1
ATOM 640 N N . PRO A 1 88 ? 2.633 -8.753 -5.100 1.00 96.44 88 PRO A N 1
ATOM 641 C CA . PRO A 1 88 ? 1.228 -8.562 -4.771 1.00 96.44 88 PRO A CA 1
ATOM 642 C C . PRO A 1 88 ? 0.471 -9.886 -4.901 1.00 96.44 88 PRO A C 1
ATOM 644 O O . PRO A 1 88 ? 0.713 -10.654 -5.829 1.00 96.44 88 PRO A O 1
ATOM 647 N N . GLY A 1 89 ? -0.477 -10.135 -3.995 1.00 95.56 89 GLY A N 1
ATOM 648 C CA . GLY A 1 89 ? -1.357 -11.304 -4.091 1.00 95.56 89 GLY A CA 1
ATOM 649 C C . GLY A 1 89 ? -2.295 -11.210 -5.296 1.00 95.56 89 GLY A C 1
ATOM 650 O O . GLY A 1 89 ? -2.633 -12.218 -5.910 1.00 95.56 89 GLY A O 1
ATOM 651 N N . THR A 1 90 ? -2.679 -9.987 -5.667 1.00 95.94 90 THR A N 1
ATOM 652 C CA . THR A 1 90 ? -3.374 -9.692 -6.922 1.00 95.94 90 THR A CA 1
ATOM 653 C C . THR A 1 90 ? -3.034 -8.290 -7.415 1.00 95.94 90 THR A C 1
ATOM 655 O O . THR A 1 90 ? -2.712 -7.394 -6.627 1.00 95.94 90 THR A O 1
ATOM 658 N N . SER A 1 91 ? -3.107 -8.087 -8.727 1.00 95.69 91 SER A N 1
ATOM 659 C CA . SER A 1 91 ? -2.883 -6.788 -9.350 1.00 95.69 91 SER A CA 1
ATOM 660 C C . SER A 1 91 ? -3.736 -6.609 -10.595 1.00 95.69 91 SER A C 1
ATOM 662 O O . SER A 1 91 ? -3.842 -7.536 -11.397 1.00 95.69 91 SER A O 1
ATOM 664 N N . SER A 1 92 ? -4.243 -5.396 -10.798 1.00 96.31 92 SER A N 1
ATOM 665 C CA . SER A 1 92 ? -5.048 -5.035 -11.965 1.00 96.31 92 SER A CA 1
ATOM 666 C C . SER A 1 92 ? -4.638 -3.674 -12.509 1.00 96.31 92 SER A C 1
ATOM 668 O O . SER A 1 92 ? -4.470 -2.718 -11.747 1.00 96.31 92 SER A O 1
ATOM 670 N N . ALA A 1 93 ? -4.528 -3.572 -13.835 1.00 95.94 93 ALA A N 1
ATOM 671 C CA . ALA A 1 93 ? -4.435 -2.284 -14.510 1.00 95.94 93 ALA A CA 1
ATOM 672 C C . ALA A 1 93 ? -5.810 -1.607 -14.483 1.00 95.94 93 ALA A C 1
ATOM 674 O O . ALA A 1 93 ? -6.799 -2.174 -14.941 1.00 95.94 93 ALA A O 1
ATOM 675 N N . MET A 1 94 ? -5.865 -0.403 -13.924 1.00 96.12 94 MET A N 1
ATOM 676 C CA . MET A 1 94 ? -7.082 0.404 -13.831 1.00 96.12 94 MET A CA 1
ATOM 677 C C . MET A 1 94 ? -7.227 1.355 -15.017 1.00 96.12 94 MET A C 1
ATOM 679 O O . MET A 1 94 ? -8.338 1.700 -15.403 1.00 96.12 94 MET A O 1
ATOM 683 N N . SER A 1 95 ? -6.102 1.815 -15.563 1.00 96.94 95 SER A N 1
ATOM 684 C CA . SER A 1 95 ? -6.068 2.740 -16.691 1.00 96.94 95 SER A CA 1
ATOM 685 C C . SER A 1 95 ? -4.728 2.657 -17.414 1.00 96.94 95 SER A C 1
ATOM 687 O O . SER A 1 95 ? -3.705 2.363 -16.791 1.00 96.94 95 SER A O 1
ATOM 689 N N . MET A 1 96 ? -4.751 2.954 -18.711 1.00 96.69 96 MET A N 1
ATOM 690 C CA . MET A 1 96 ? -3.583 3.088 -19.576 1.00 96.69 96 MET A CA 1
ATOM 691 C C . MET A 1 96 ? -3.465 4.542 -20.037 1.00 96.69 96 MET A C 1
ATOM 693 O O . MET A 1 96 ? -4.472 5.208 -20.272 1.00 96.69 96 MET A O 1
ATOM 697 N N . PHE A 1 97 ? -2.241 5.030 -20.192 1.00 94.69 97 PHE A N 1
ATOM 698 C CA . PHE A 1 97 ? -1.957 6.372 -20.696 1.00 94.69 97 PHE A CA 1
ATOM 699 C C . PHE A 1 97 ? -0.640 6.389 -21.473 1.00 94.69 97 PHE A C 1
ATOM 701 O O . PHE A 1 97 ? 0.155 5.462 -21.365 1.00 94.69 97 PHE A O 1
ATOM 708 N N . ILE A 1 98 ? -0.382 7.445 -22.244 1.00 95.50 98 ILE A N 1
ATOM 709 C CA . ILE A 1 98 ? 0.937 7.660 -22.854 1.00 95.50 98 ILE A CA 1
ATOM 710 C C . ILE A 1 98 ? 1.823 8.334 -21.805 1.00 95.50 98 ILE A C 1
ATOM 712 O O . ILE A 1 98 ? 1.491 9.402 -21.297 1.00 95.50 98 ILE A O 1
ATOM 716 N N . SER A 1 99 ? 2.929 7.686 -21.444 1.00 93.56 99 SER A N 1
ATOM 717 C CA . SER A 1 99 ? 3.864 8.144 -20.408 1.00 93.56 99 SER A CA 1
ATOM 718 C C . SER A 1 99 ? 5.050 8.933 -20.963 1.00 93.56 99 SER A C 1
ATOM 720 O O . SER A 1 99 ? 5.736 9.627 -20.213 1.00 93.56 99 SER A O 1
ATOM 722 N N . GLY A 1 100 ? 5.290 8.842 -22.271 1.00 93.19 100 GLY A N 1
ATOM 723 C CA . GLY A 1 100 ? 6.325 9.591 -22.967 1.00 93.19 100 GLY A CA 1
ATOM 724 C C . GLY A 1 100 ? 6.550 9.074 -24.382 1.00 93.19 100 GLY A C 1
ATOM 725 O O . GLY A 1 100 ? 5.769 8.275 -24.894 1.00 93.19 100 GLY A O 1
ATOM 726 N N . HIS A 1 101 ? 7.648 9.514 -24.991 1.00 90.56 101 HIS A N 1
ATOM 727 C CA . HIS A 1 101 ? 8.067 9.090 -26.323 1.00 90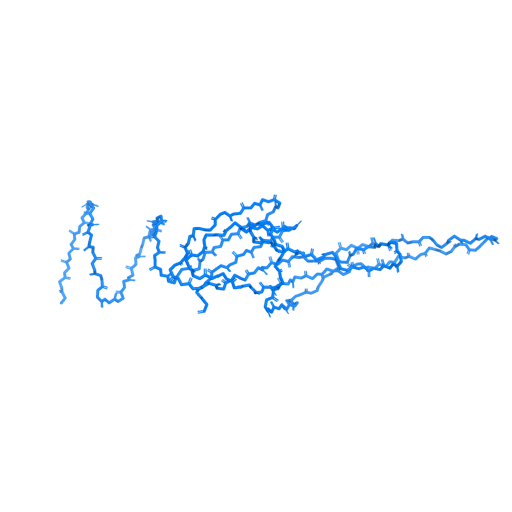.56 101 HIS A CA 1
ATOM 728 C C . HIS A 1 101 ? 9.536 8.681 -26.302 1.00 90.56 101 HIS A C 1
ATOM 730 O O . HIS A 1 101 ? 10.343 9.225 -25.547 1.00 90.56 101 HIS A O 1
ATOM 736 N N . TYR A 1 102 ? 9.883 7.734 -27.160 1.00 86.62 102 TYR A N 1
ATOM 737 C CA . TYR A 1 102 ? 11.229 7.223 -27.331 1.00 86.62 102 TYR A CA 1
ATOM 738 C C . TYR A 1 102 ? 11.601 7.236 -28.811 1.00 86.62 102 TYR A C 1
ATOM 740 O O . TYR A 1 102 ? 10.894 6.658 -29.635 1.00 86.62 102 TYR A O 1
ATOM 748 N N . THR A 1 103 ? 12.717 7.879 -29.150 1.00 86.94 103 THR A N 1
ATOM 749 C CA . THR A 1 103 ? 13.244 7.930 -30.519 1.00 86.94 103 THR A CA 1
ATOM 750 C C . THR A 1 103 ? 14.535 7.132 -30.600 1.00 86.94 103 THR A C 1
ATOM 752 O O . THR A 1 103 ? 15.438 7.328 -29.788 1.00 86.94 103 THR A O 1
ATOM 755 N N . THR A 1 104 ? 14.640 6.258 -31.602 1.00 79.00 104 THR A N 1
ATOM 756 C CA . THR A 1 104 ? 15.881 5.525 -31.892 1.00 79.00 104 THR A CA 1
ATOM 757 C C . THR A 1 104 ? 16.345 5.777 -33.305 1.00 79.00 104 THR A C 1
ATOM 759 O O . THR A 1 104 ? 15.540 5.783 -34.237 1.00 79.00 104 THR A O 1
ATOM 762 N N . SER A 1 105 ? 17.655 5.933 -33.459 1.00 79.00 105 SER A N 1
ATOM 763 C CA . SER A 1 105 ? 18.328 5.900 -34.746 1.00 79.00 105 SER A CA 1
ATOM 764 C C . SER A 1 105 ? 18.896 4.503 -34.984 1.00 79.00 105 SER A C 1
ATOM 766 O O . SER A 1 105 ? 19.636 3.953 -34.170 1.00 79.00 105 SER A O 1
ATOM 768 N N . THR A 1 106 ? 18.553 3.913 -36.124 1.00 71.50 106 THR A N 1
ATOM 769 C CA . THR A 1 106 ? 19.231 2.706 -36.602 1.00 71.50 106 THR A CA 1
ATOM 770 C C . THR A 1 106 ? 20.543 3.116 -37.266 1.00 71.50 106 THR A C 1
ATOM 772 O O . THR A 1 106 ? 20.561 3.908 -38.209 1.00 71.50 106 THR A O 1
ATOM 775 N N . GLY A 1 107 ? 21.664 2.620 -36.740 1.00 59.88 107 GLY A N 1
ATOM 776 C CA . GLY A 1 107 ? 22.983 2.860 -37.318 1.00 59.88 107 GLY A CA 1
ATOM 777 C C . GLY A 1 107 ? 23.158 2.059 -38.607 1.00 59.88 107 GLY A C 1
ATOM 778 O O . GLY A 1 107 ? 23.390 0.855 -38.557 1.00 59.88 107 GLY A O 1
ATOM 779 N N . GLY A 1 108 ? 23.051 2.714 -39.763 1.00 56.41 108 GLY A N 1
ATOM 780 C CA . GLY A 1 108 ? 23.365 2.110 -41.058 1.00 56.41 108 GLY A CA 1
ATOM 781 C C . GLY A 1 108 ? 24.834 2.322 -41.426 1.00 56.41 108 GLY A C 1
ATOM 782 O O . GLY A 1 108 ? 25.238 3.452 -41.698 1.00 56.41 108 GLY A O 1
ATOM 783 N N . HIS A 1 109 ? 25.632 1.252 -41.491 1.00 56.12 109 HIS A N 1
ATOM 784 C CA . HIS A 1 109 ? 26.931 1.295 -42.173 1.00 56.12 109 HIS A CA 1
ATOM 785 C C . HIS A 1 109 ? 26.668 1.355 -43.686 1.00 56.12 109 HIS A C 1
ATOM 787 O O . HIS A 1 109 ? 26.393 0.329 -44.299 1.00 56.12 109 HIS A O 1
ATOM 793 N N . GLY A 1 110 ? 26.698 2.557 -44.277 1.00 58.97 110 GLY A N 1
ATOM 794 C CA . GLY A 1 110 ? 26.590 2.732 -45.735 1.00 58.97 110 GLY A CA 1
ATOM 795 C C . GLY A 1 110 ? 25.468 3.636 -46.262 1.00 58.97 110 GLY A C 1
ATOM 796 O O . GLY A 1 110 ? 25.118 3.514 -47.42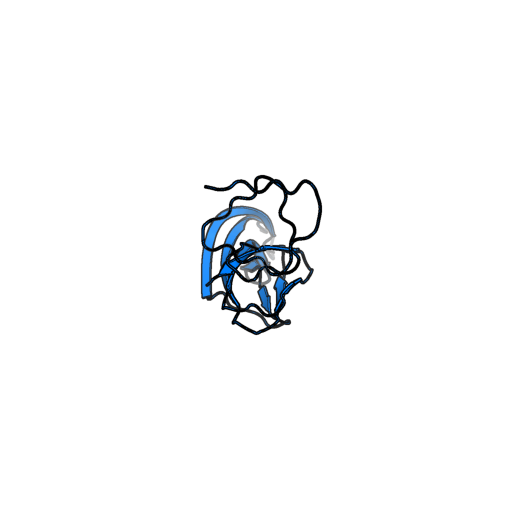8 1.00 58.97 110 GLY A O 1
ATOM 797 N N . GLY A 1 111 ? 24.921 4.558 -45.457 1.00 53.53 111 GLY A N 1
ATOM 798 C CA . GLY A 1 111 ? 24.166 5.711 -45.990 1.00 53.53 111 GLY A CA 1
ATOM 799 C C . GLY A 1 111 ? 22.635 5.648 -45.919 1.00 53.53 111 GLY A C 1
ATOM 800 O O . GLY A 1 111 ? 21.965 6.488 -46.512 1.00 53.53 111 GLY A O 1
ATOM 801 N N . SER A 1 112 ? 22.047 4.708 -45.177 1.00 58.59 112 SER A N 1
ATOM 802 C CA . SER A 1 112 ? 20.593 4.666 -44.938 1.00 58.59 112 SER A CA 1
ATOM 803 C C . SER A 1 112 ? 20.295 4.374 -43.469 1.00 58.59 112 SER A C 1
ATOM 805 O O . SER A 1 112 ? 19.946 3.258 -43.099 1.00 58.59 112 SER A O 1
ATOM 807 N N . GLY A 1 113 ? 20.498 5.372 -42.608 1.00 65.12 113 GLY A N 1
ATOM 808 C CA . GLY A 1 113 ? 20.044 5.323 -41.217 1.00 65.12 113 GLY A CA 1
ATOM 809 C C . GLY A 1 113 ? 18.617 5.855 -41.111 1.00 65.12 113 GLY A C 1
ATOM 810 O O . GLY A 1 113 ? 18.369 7.007 -41.462 1.00 65.12 113 GLY A O 1
ATOM 811 N N . GLY A 1 114 ? 17.681 5.028 -40.644 1.00 73.12 114 GLY A N 1
ATOM 812 C CA . GLY A 1 114 ? 16.315 5.449 -40.330 1.00 73.12 114 GLY A CA 1
ATOM 813 C C . GLY A 1 114 ? 16.185 5.853 -38.861 1.00 73.12 114 GLY A C 1
ATOM 814 O O . GLY A 1 114 ? 16.783 5.219 -37.987 1.00 73.12 114 GLY A O 1
ATOM 815 N N . SER A 1 115 ? 15.387 6.881 -38.580 1.00 79.88 115 SER A N 1
ATOM 816 C CA . SER A 1 115 ? 14.952 7.221 -37.222 1.00 79.88 115 SER A CA 1
ATOM 817 C C . SER A 1 115 ? 13.471 6.901 -37.082 1.00 79.88 115 SER A C 1
ATOM 819 O O . SER A 1 115 ? 12.690 7.215 -37.981 1.00 79.88 115 SER A O 1
ATOM 821 N N . TYR A 1 116 ? 13.081 6.280 -35.973 1.00 82.56 116 TYR A N 1
ATOM 822 C CA . TYR A 1 116 ? 11.672 6.098 -35.642 1.00 82.56 116 TYR A CA 1
ATOM 823 C C . TYR A 1 116 ? 11.405 6.491 -34.190 1.00 82.56 116 TYR A C 1
ATOM 825 O O . TYR A 1 116 ? 12.222 6.245 -33.300 1.00 82.56 116 TYR A O 1
ATOM 833 N N . THR A 1 117 ? 10.235 7.089 -33.967 1.00 87.38 117 THR A N 1
ATOM 834 C CA . THR A 1 117 ? 9.707 7.439 -32.644 1.00 87.38 117 THR A CA 1
ATOM 835 C C . THR A 1 117 ? 8.586 6.471 -32.284 1.00 87.38 117 THR A C 1
ATOM 837 O O . THR A 1 117 ? 7.781 6.110 -33.142 1.00 87.38 117 THR A O 1
ATOM 840 N N . ARG A 1 118 ? 8.534 6.039 -31.024 1.00 87.56 118 ARG A N 1
ATOM 841 C CA . ARG A 1 118 ? 7.432 5.265 -30.446 1.00 87.56 118 ARG A CA 1
ATOM 842 C C . ARG A 1 118 ? 6.927 5.930 -29.180 1.00 87.56 118 ARG A C 1
ATOM 844 O O . ARG A 1 118 ? 7.709 6.519 -28.436 1.00 87.56 118 ARG A O 1
ATOM 851 N N . ASP A 1 119 ? 5.643 5.763 -28.923 1.00 92.94 119 ASP A N 1
ATOM 852 C CA . ASP A 1 119 ? 5.038 6.132 -27.651 1.00 92.94 119 ASP A CA 1
ATOM 853 C C . ASP A 1 119 ? 5.380 5.067 -26.607 1.00 92.94 119 ASP A C 1
ATOM 855 O O . ASP A 1 119 ? 5.455 3.877 -26.920 1.00 92.94 119 ASP A O 1
ATOM 859 N N . LEU A 1 120 ? 5.611 5.509 -25.375 1.00 94.38 120 LEU A N 1
ATOM 860 C CA . LEU A 1 120 ? 5.800 4.653 -24.212 1.00 94.38 120 LEU A CA 1
ATOM 861 C C . LEU A 1 120 ? 4.505 4.628 -23.418 1.00 94.38 120 LEU A C 1
ATOM 863 O O . LEU A 1 120 ? 3.997 5.679 -23.017 1.00 94.38 120 LEU A O 1
ATOM 867 N N . ASN A 1 121 ? 3.994 3.442 -23.126 1.00 95.94 121 ASN A N 1
ATOM 868 C CA . ASN A 1 121 ? 2.789 3.310 -22.323 1.00 95.94 121 ASN A CA 1
ATOM 869 C C . ASN A 1 121 ? 3.086 3.516 -20.838 1.00 95.94 121 ASN A C 1
ATOM 871 O O . ASN A 1 121 ? 4.150 3.189 -20.328 1.00 95.94 121 ASN A O 1
ATOM 875 N N . GLY A 1 122 ? 2.111 4.050 -20.125 1.00 96.12 122 GLY A N 1
ATOM 876 C CA . GLY A 1 122 ? 2.028 4.058 -18.678 1.00 96.12 122 GLY A CA 1
ATOM 877 C C . GLY A 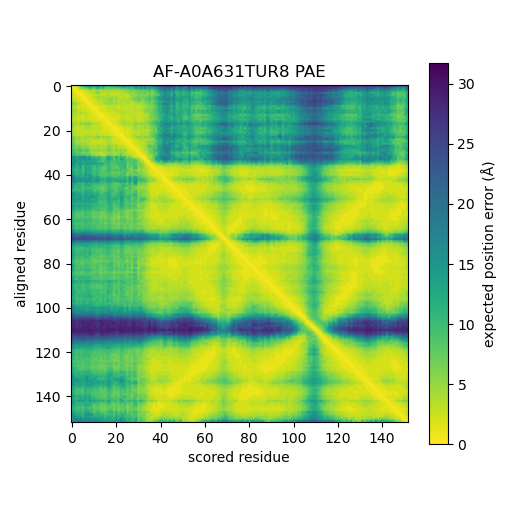1 122 ? 0.730 3.410 -18.233 1.00 96.12 122 GLY A C 1
ATOM 878 O O . GLY A 1 122 ? -0.236 3.330 -18.996 1.00 96.12 122 GLY A O 1
ATOM 879 N N . ARG A 1 123 ? 0.707 2.932 -16.992 1.00 96.00 123 ARG A N 1
ATOM 880 C CA . ARG A 1 123 ? -0.483 2.338 -16.393 1.00 96.00 123 ARG A CA 1
ATOM 881 C C . ARG A 1 123 ? -0.640 2.720 -14.934 1.00 96.00 123 ARG A C 1
ATOM 883 O O . ARG A 1 123 ? 0.332 2.763 -14.181 1.00 96.00 123 ARG A O 1
ATOM 890 N N . LEU A 1 124 ? -1.884 2.981 -14.546 1.00 95.94 124 LEU A N 1
ATOM 891 C CA . LEU A 1 124 ? -2.285 3.043 -13.147 1.00 95.94 124 LEU A CA 1
ATOM 892 C C . LEU A 1 124 ? -2.664 1.630 -12.715 1.00 95.94 124 LEU A C 1
ATOM 894 O O . LEU A 1 124 ? -3.534 1.008 -13.326 1.00 95.94 124 LEU A O 1
ATOM 898 N N . MET A 1 125 ? -2.023 1.134 -11.668 1.00 96.75 125 MET A N 1
ATOM 899 C CA . MET A 1 125 ? -2.220 -0.209 -11.140 1.00 96.75 125 MET A CA 1
ATOM 900 C C . MET A 1 125 ? -2.813 -0.139 -9.743 1.00 96.75 125 MET A C 1
ATOM 902 O O . MET A 1 125 ? -2.344 0.636 -8.912 1.00 96.75 125 MET A O 1
ATOM 906 N N . ALA A 1 126 ? -3.769 -1.020 -9.468 1.00 96.88 126 ALA A N 1
ATOM 907 C CA . ALA A 1 126 ? -4.085 -1.432 -8.110 1.00 96.88 126 ALA A CA 1
ATOM 908 C C . ALA A 1 126 ? -3.335 -2.731 -7.814 1.00 96.88 126 ALA A C 1
ATOM 910 O O . ALA A 1 126 ? -3.458 -3.703 -8.561 1.00 96.88 126 ALA A O 1
ATOM 911 N N . LYS A 1 127 ? -2.564 -2.750 -6.729 1.00 96.50 127 LYS A N 1
ATOM 912 C CA . LYS A 1 127 ? -1.836 -3.922 -6.238 1.00 96.50 127 LYS A CA 1
ATOM 913 C C . LYS A 1 127 ? -2.255 -4.204 -4.803 1.00 96.50 127 LYS A C 1
ATOM 915 O O . LYS A 1 127 ? -2.198 -3.304 -3.971 1.00 96.50 127 LYS A O 1
ATOM 920 N N . VAL A 1 128 ? -2.670 -5.432 -4.515 1.00 96.44 128 VAL A N 1
ATOM 921 C CA . VAL A 1 128 ? -3.153 -5.821 -3.185 1.00 96.44 128 VAL A CA 1
ATOM 922 C C . VAL A 1 128 ? -2.117 -6.692 -2.489 1.00 96.44 128 VAL A C 1
ATOM 924 O O . VAL A 1 128 ? -1.641 -7.684 -3.045 1.00 96.44 128 VAL A O 1
ATOM 927 N N . TYR A 1 129 ? -1.796 -6.321 -1.258 1.00 96.50 129 TYR A N 1
ATOM 928 C CA . TYR A 1 129 ? -0.867 -7.011 -0.376 1.00 96.50 129 TYR A CA 1
ATOM 929 C C . TYR A 1 129 ? -1.558 -7.368 0.934 1.00 96.50 129 TYR A C 1
ATOM 931 O O . TYR A 1 129 ? -2.485 -6.681 1.360 1.00 96.50 129 TYR A O 1
ATOM 939 N N . LEU A 1 130 ? -1.064 -8.410 1.595 1.00 94.31 130 LEU A N 1
ATOM 940 C CA . LEU A 1 130 ? -1.520 -8.811 2.918 1.00 94.31 130 LEU A CA 1
ATOM 941 C C . LEU A 1 130 ? -0.485 -8.397 3.963 1.00 94.31 130 LEU A C 1
ATOM 943 O O . LEU A 1 130 ? 0.693 -8.731 3.842 1.00 94.31 130 LEU A O 1
ATOM 947 N N . LEU A 1 131 ? -0.937 -7.717 5.009 1.00 92.19 131 LEU A N 1
ATOM 948 C CA . LEU A 1 131 ? -0.162 -7.458 6.214 1.00 92.19 131 LEU A CA 1
ATOM 949 C C . LEU A 1 131 ? -0.648 -8.398 7.329 1.00 92.19 131 LEU A C 1
ATOM 951 O O . LEU A 1 131 ? -1.803 -8.281 7.747 1.00 92.19 131 LEU A O 1
ATOM 955 N N . PRO A 1 132 ? 0.190 -9.327 7.825 1.00 91.88 132 PRO A N 1
ATOM 956 C CA . PRO A 1 132 ? -0.192 -10.232 8.906 1.00 91.88 132 PRO A CA 1
ATOM 957 C C . PRO A 1 132 ? -0.506 -9.507 10.223 1.00 91.88 132 PRO A C 1
ATOM 959 O O . PRO A 1 132 ? 0.099 -8.485 10.552 1.00 91.88 132 PRO A O 1
ATOM 962 N N . ALA A 1 133 ? -1.414 -10.082 11.014 1.00 90.69 133 ALA A N 1
ATOM 963 C CA . ALA A 1 133 ? -1.714 -9.603 12.362 1.00 90.69 133 ALA A CA 1
ATOM 964 C C . ALA A 1 133 ? -0.477 -9.681 13.276 1.00 90.69 133 ALA A C 1
ATOM 966 O O . ALA A 1 133 ? 0.319 -10.614 13.184 1.00 90.69 133 ALA A O 1
ATOM 967 N N . GLY A 1 134 ? -0.333 -8.722 14.189 1.00 91.25 134 GLY A N 1
ATOM 968 C CA . GLY A 1 134 ? 0.697 -8.716 15.231 1.00 91.25 134 GLY A CA 1
ATOM 969 C C . GLY A 1 134 ? 2.118 -8.387 14.761 1.00 91.25 134 GLY A C 1
ATOM 970 O O . GLY A 1 134 ? 3.008 -8.266 15.599 1.00 91.25 134 GLY A O 1
ATOM 971 N N . VAL A 1 135 ? 2.346 -8.194 13.458 1.00 91.19 135 VAL A N 1
ATOM 972 C CA . VAL A 1 135 ? 3.683 -7.931 12.908 1.00 91.19 135 VAL A CA 1
ATOM 973 C C . VAL A 1 135 ? 3.846 -6.439 12.593 1.00 91.19 135 VAL A C 1
ATOM 975 O O . VAL A 1 135 ? 3.142 -5.921 11.723 1.00 91.19 135 VAL A O 1
ATOM 978 N N . PRO A 1 136 ? 4.769 -5.716 13.258 1.00 93.88 136 PRO A N 1
ATOM 979 C CA . PRO A 1 136 ? 5.109 -4.358 12.851 1.00 93.88 136 PRO A CA 1
ATOM 980 C C . PRO A 1 136 ? 5.795 -4.393 11.486 1.00 93.88 136 PRO A C 1
ATOM 982 O O . PRO A 1 136 ? 6.659 -5.236 11.240 1.00 93.88 136 PRO A O 1
ATOM 985 N N . THR A 1 137 ? 5.430 -3.474 10.598 1.00 95.44 137 THR A N 1
ATOM 986 C CA . THR A 1 137 ? 5.957 -3.471 9.230 1.00 95.44 137 THR A CA 1
ATOM 987 C C . THR A 1 137 ? 6.250 -2.062 8.758 1.00 95.44 137 THR A C 1
ATOM 989 O O . THR A 1 137 ? 5.389 -1.189 8.782 1.00 95.44 137 THR A O 1
ATOM 992 N N . THR A 1 138 ? 7.467 -1.848 8.276 1.00 96.94 138 THR A N 1
ATOM 993 C CA . THR A 1 138 ? 7.836 -0.656 7.520 1.00 96.94 138 THR A CA 1
ATOM 994 C C . THR A 1 138 ? 7.576 -0.914 6.045 1.00 96.94 138 THR A C 1
ATOM 996 O O . THR A 1 138 ? 8.169 -1.823 5.466 1.00 96.94 138 THR A O 1
ATOM 999 N N . ILE A 1 139 ? 6.709 -0.116 5.431 1.00 96.94 139 ILE A N 1
ATOM 1000 C CA . ILE A 1 139 ? 6.411 -0.203 4.000 1.00 96.94 139 ILE A CA 1
ATOM 1001 C C . ILE A 1 139 ? 7.158 0.880 3.224 1.00 96.94 139 ILE A C 1
ATOM 1003 O O . ILE A 1 139 ? 7.280 2.016 3.687 1.00 96.94 139 ILE A O 1
ATOM 1007 N N . SER A 1 140 ? 7.636 0.547 2.030 1.00 96.88 140 SER A N 1
ATOM 1008 C CA . SER A 1 140 ? 8.179 1.507 1.066 1.00 96.88 140 SER A CA 1
ATOM 1009 C C . SER A 1 140 ? 7.838 1.104 -0.368 1.00 96.88 140 SER A C 1
ATOM 1011 O O . SER A 1 140 ? 7.450 -0.035 -0.638 1.00 96.88 140 SER A O 1
ATOM 1013 N N . CYS A 1 141 ? 7.965 2.062 -1.286 1.00 95.38 141 CYS A N 1
ATOM 1014 C CA . CYS A 1 141 ? 7.771 1.866 -2.717 1.00 95.38 141 CYS A CA 1
ATOM 1015 C C . CYS A 1 141 ? 9.009 2.372 -3.463 1.00 95.38 141 CYS A C 1
ATOM 1017 O O . CYS A 1 141 ? 9.569 3.409 -3.108 1.00 95.38 141 CYS A O 1
ATOM 1019 N N . SER A 1 142 ? 9.420 1.661 -4.512 1.00 94.12 142 SER A N 1
ATOM 1020 C CA . SER A 1 142 ? 10.490 2.098 -5.428 1.00 94.12 142 SER A CA 1
ATOM 1021 C C . SER A 1 142 ? 10.138 3.374 -6.203 1.00 94.12 142 SER A C 1
ATOM 1023 O O . SER A 1 142 ? 11.023 4.039 -6.741 1.00 94.12 142 SER A O 1
ATOM 1025 N N . LYS A 1 143 ? 8.846 3.705 -6.278 1.00 90.31 143 LYS A N 1
ATOM 1026 C CA .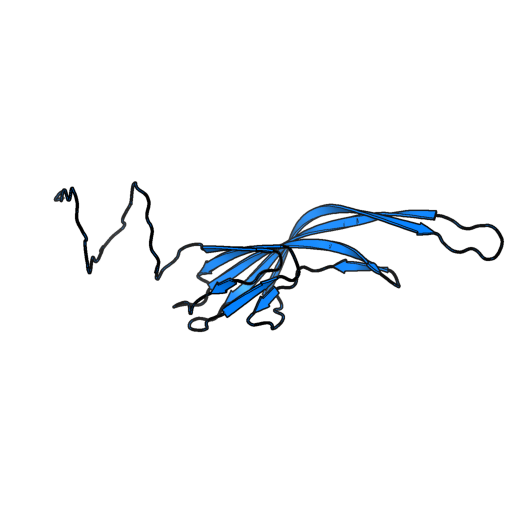 LYS A 1 143 ? 8.286 4.853 -6.996 1.00 90.31 143 LYS A CA 1
ATOM 1027 C C . LYS A 1 143 ? 7.276 5.572 -6.092 1.00 90.31 143 LYS A C 1
ATOM 1029 O O . LYS A 1 143 ? 7.395 5.571 -4.867 1.00 90.31 143 LYS A O 1
ATOM 1034 N N . PHE A 1 144 ? 6.275 6.190 -6.708 1.00 91.25 144 PHE A N 1
ATOM 1035 C CA . PHE A 1 144 ? 5.133 6.769 -6.023 1.00 91.25 144 PHE A CA 1
ATOM 1036 C C . PHE A 1 144 ? 4.037 5.719 -5.782 1.00 91.25 144 PHE A C 1
ATOM 1038 O O . PHE A 1 144 ? 3.699 4.952 -6.686 1.00 91.25 144 PHE A O 1
ATOM 1045 N N . ALA A 1 145 ? 3.461 5.709 -4.582 1.00 94.31 145 ALA A N 1
ATOM 1046 C CA . ALA A 1 145 ? 2.283 4.923 -4.244 1.00 94.31 145 ALA A CA 1
ATOM 1047 C C . ALA A 1 145 ? 1.364 5.680 -3.282 1.00 94.31 145 ALA A C 1
ATOM 1049 O O . ALA A 1 145 ? 1.822 6.265 -2.299 1.00 94.31 145 ALA A O 1
ATOM 1050 N N . VAL A 1 146 ? 0.057 5.580 -3.514 1.00 95.56 146 VAL A N 1
ATOM 1051 C CA . VAL A 1 146 ? -0.951 5.841 -2.481 1.00 95.56 146 VAL A CA 1
ATOM 1052 C C . VAL A 1 146 ? -1.421 4.492 -1.968 1.00 95.56 146 VAL A C 1
ATOM 1054 O O . VAL A 1 146 ? -1.929 3.679 -2.735 1.00 95.56 146 VAL A O 1
ATOM 1057 N N . VAL A 1 147 ? -1.229 4.238 -0.681 1.00 95.12 147 VAL A N 1
ATOM 1058 C CA . VAL A 1 147 ? -1.574 2.964 -0.055 1.00 95.12 147 VAL A CA 1
ATOM 1059 C C . VAL A 1 147 ? -2.774 3.169 0.841 1.00 95.12 147 VAL A C 1
ATOM 1061 O O . VAL A 1 147 ? -2.723 3.954 1.785 1.00 95.12 147 VAL A O 1
ATOM 1064 N N . TRP A 1 148 ? -3.837 2.432 0.565 1.00 93.62 148 TRP A N 1
ATOM 1065 C CA . TRP A 1 148 ? -4.982 2.315 1.444 1.00 93.62 148 TRP A CA 1
ATOM 1066 C C . TRP A 1 148 ? -4.893 0.999 2.217 1.00 93.62 148 TRP A C 1
ATOM 1068 O O . TRP A 1 148 ? -4.718 -0.062 1.627 1.00 93.62 148 TRP A O 1
ATOM 1078 N N . MET A 1 149 ? -4.997 1.069 3.539 1.00 90.88 149 MET A N 1
ATOM 1079 C CA . MET A 1 149 ? -5.079 -0.081 4.425 1.00 90.88 149 MET A CA 1
ATOM 1080 C C . MET A 1 149 ? -6.496 -0.228 4.988 1.00 90.88 149 MET A C 1
ATOM 1082 O O . MET A 1 149 ? -7.025 0.713 5.584 1.00 90.88 149 MET A O 1
ATOM 1086 N N . SER A 1 150 ? -7.071 -1.419 4.852 1.00 86.50 150 SER A N 1
ATOM 1087 C CA . SER A 1 150 ? -8.340 -1.834 5.463 1.00 86.50 150 SER A CA 1
ATOM 1088 C C . SER A 1 150 ? -8.189 -3.226 6.069 1.00 86.50 150 SER A C 1
ATOM 1090 O O . SER A 1 150 ? -7.215 -3.921 5.784 1.00 86.50 150 SER A O 1
ATOM 1092 N N . LYS A 1 151 ? -9.129 -3.662 6.907 1.00 84.06 151 LYS A N 1
ATOM 1093 C CA . LYS A 1 151 ? -9.144 -5.051 7.374 1.00 84.06 151 LYS A CA 1
ATOM 1094 C C . LYS A 1 151 ? -9.231 -6.026 6.203 1.00 84.06 151 LYS A C 1
ATOM 1096 O O . LYS A 1 151 ? -9.809 -5.694 5.161 1.00 84.06 151 LYS A O 1
ATOM 1101 N N . ALA A 1 152 ? -8.578 -7.174 6.385 1.00 76.88 152 ALA A N 1
ATOM 1102 C CA . ALA A 1 152 ? -8.570 -8.262 5.420 1.00 76.88 152 ALA A CA 1
ATOM 1103 C C . ALA A 1 152 ? -9.902 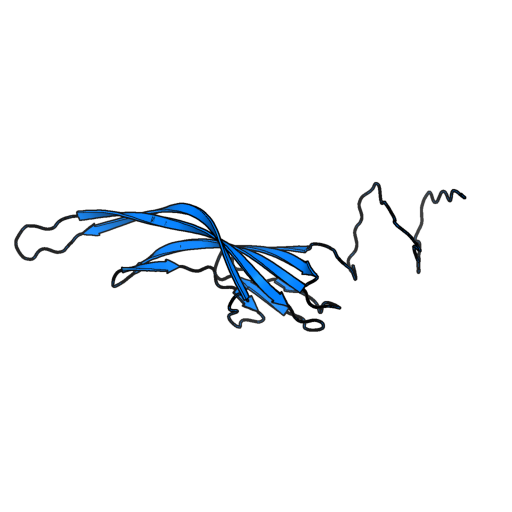-9.015 5.355 1.00 76.88 152 ALA A C 1
ATOM 1105 O O . ALA A 1 152 ? -10.499 -9.251 6.433 1.00 76.88 152 ALA A O 1
#

Solvent-accessible surface area (backbone atoms only — not comparable to full-atom values): 9428 Å² total; per-residue (Å²): 138,86,87,84,89,76,94,75,87,84,89,74,94,81,80,77,94,62,94,83,83,73,101,63,91,85,83,76,98,76,78,95,69,93,59,81,45,78,46,79,25,70,75,46,71,47,82,42,71,56,35,98,50,43,26,31,34,40,32,42,29,61,29,34,47,42,83,54,98,91,48,77,43,76,49,71,55,48,38,22,52,73,83,40,80,52,83,57,82,44,72,46,79,76,46,77,47,80,67,49,74,49,75,48,73,50,87,43,94,85,81,68,59,54,71,55,74,44,77,24,50,20,34,39,30,43,32,33,36,80,43,62,47,68,48,65,41,37,40,34,31,80,35,53,30,45,32,39,34,38,70,99

Sequence (152 aa):
GGNINANSGTLNNVHILGSCQVDAVLSANQILGDIAKTYVLAGNSVYIPPQLMAMNLIALVTEKESPGNGGITWDNADMFFNGVYQTPGTSSAMSMFISGHYTTSTGGHGGSGGSYTRDLNGRLMAKVYLLPAGVPTTISCSKFAVVWMSKA

Nearest PDB structures (foldseek):
  3nw8-assembly2_A-5  TM=1.491E-01  e=1.370E+00  Human alphaherpesvirus 1 strain KOS
  2wyh-assembly1_B  TM=2.039E-01  e=6.741E+00  Streptococcus pyogenes M1 GAS
  2wyi-assembly1_B  TM=2.017E-01  e=6.403E+00  Streptococcus pyogenes M1 GAS
  3nwa-assembly4_D  TM=1.278E-01  e=1.865E+00  Human alphaherpesvirus 1 strain KOS

pLDDT: mean 88.42, std 10.0, range [53.53, 96.94]

Secondary structure (DSSP, 8-state):
-------S----S----S----SS----S---S---EEEEEES-EEEEPPPSS-EEEEEEEEEEEEEETTEEEEE---EEETTEEE--SEEEEEEEEEEEEEEEE---TTS---EEEEEEEEEEEEEEEEE-TT--EEEEESSEEEEEEEE-

Organism: Salmonella muenchen (NCBI:txid596)